Protein AF-A0A3M1P2P9-F1 (afdb_monomer_lite)

Structure (mmCIF, N/CA/C/O backbone):
data_AF-A0A3M1P2P9-F1
#
_entry.id   AF-A0A3M1P2P9-F1
#
loop_
_atom_site.group_PDB
_atom_site.id
_atom_site.type_symbol
_atom_site.label_atom_id
_atom_site.label_alt_id
_atom_site.label_comp_id
_atom_site.label_asym_id
_atom_site.label_entity_id
_atom_site.label_seq_id
_atom_site.p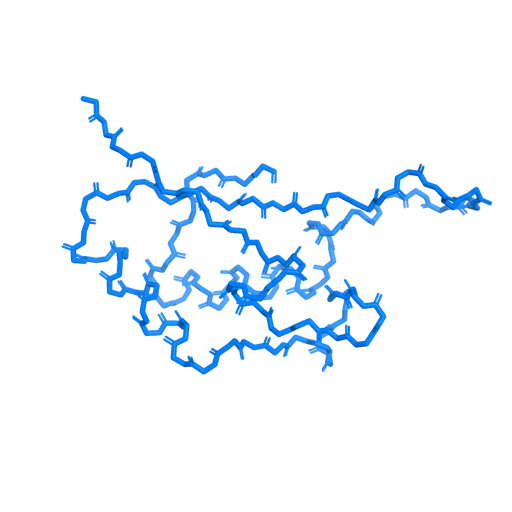dbx_PDB_ins_code
_atom_site.Cartn_x
_atom_site.Cartn_y
_atom_site.Cartn_z
_atom_site.occupancy
_atom_site.B_iso_or_equiv
_atom_site.auth_seq_id
_atom_site.auth_comp_id
_atom_site.auth_asym_id
_atom_site.auth_atom_id
_atom_site.pdbx_PDB_model_num
ATOM 1 N N . MET A 1 1 ? -11.067 16.894 14.920 1.00 76.50 1 MET A N 1
ATOM 2 C CA . MET A 1 1 ? -10.028 16.784 13.874 1.00 76.50 1 MET A CA 1
ATOM 3 C C . MET A 1 1 ? -9.810 15.305 13.627 1.00 76.50 1 MET A C 1
ATOM 5 O O . MET A 1 1 ? -9.569 14.608 14.607 1.00 76.50 1 MET A O 1
ATOM 9 N N . GLN A 1 2 ? -9.961 14.824 12.391 1.00 83.12 2 GLN A N 1
ATOM 10 C CA . GLN A 1 2 ? -9.607 13.440 12.067 1.00 83.12 2 GLN A CA 1
ATOM 11 C C . GLN A 1 2 ? -8.087 13.292 11.987 1.00 83.12 2 GLN A C 1
ATOM 13 O O . GLN A 1 2 ? -7.374 14.247 11.674 1.00 83.12 2 GLN A O 1
ATOM 18 N N . LYS A 1 3 ? -7.585 12.113 12.360 1.00 94.50 3 LYS A N 1
ATOM 19 C CA . LYS A 1 3 ? -6.154 11.810 12.314 1.00 94.50 3 LYS A CA 1
ATOM 20 C C . LYS A 1 3 ? -5.826 11.276 10.923 1.00 94.50 3 LYS A C 1
ATOM 22 O O . LYS A 1 3 ? -6.478 10.345 10.465 1.00 94.50 3 LYS A O 1
ATOM 27 N N . ALA A 1 4 ? -4.799 11.825 10.287 1.00 94.94 4 ALA A N 1
ATOM 28 C CA . ALA A 1 4 ? -4.295 11.305 9.021 1.00 94.94 4 ALA A CA 1
ATOM 29 C C . ALA A 1 4 ? -3.181 10.276 9.264 1.00 94.94 4 ALA A C 1
ATOM 31 O O . ALA A 1 4 ? -2.286 10.505 10.085 1.00 94.94 4 ALA A O 1
ATOM 32 N N . LEU A 1 5 ? -3.225 9.154 8.542 1.00 95.25 5 LEU A N 1
ATOM 33 C CA . LEU A 1 5 ? -2.158 8.159 8.492 1.00 95.25 5 LEU A CA 1
ATOM 34 C C . LEU A 1 5 ? -1.464 8.227 7.132 1.00 95.25 5 LEU A C 1
ATOM 36 O O . LEU A 1 5 ? -2.022 7.850 6.103 1.00 95.25 5 LEU A O 1
ATOM 40 N N . PHE A 1 6 ? -0.215 8.679 7.151 1.00 93.25 6 PHE A N 1
ATOM 41 C CA . PHE A 1 6 ? 0.615 8.790 5.959 1.00 93.25 6 PHE A CA 1
ATOM 42 C C . PHE A 1 6 ? 1.316 7.462 5.671 1.00 93.25 6 PHE A C 1
ATOM 44 O O . PHE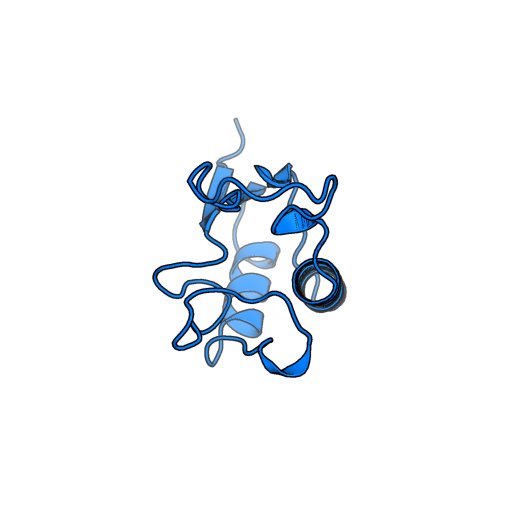 A 1 6 ? 2.137 6.991 6.459 1.00 93.25 6 PHE A O 1
ATOM 51 N N . ILE A 1 7 ? 1.007 6.864 4.524 1.00 92.50 7 ILE A N 1
ATOM 52 C CA . ILE A 1 7 ? 1.505 5.554 4.104 1.00 92.50 7 ILE A CA 1
ATOM 53 C C . ILE A 1 7 ? 2.372 5.743 2.869 1.00 92.50 7 ILE A C 1
ATOM 55 O O . ILE A 1 7 ? 1.931 6.283 1.864 1.00 92.50 7 ILE A O 1
ATOM 59 N N . ARG A 1 8 ? 3.623 5.288 2.907 1.00 88.25 8 ARG A N 1
ATOM 60 C CA . ARG A 1 8 ? 4.553 5.433 1.779 1.00 88.25 8 ARG A CA 1
ATOM 61 C C . ARG A 1 8 ? 4.403 4.274 0.799 1.00 88.25 8 ARG A C 1
ATOM 63 O O . ARG A 1 8 ? 4.333 3.130 1.214 1.00 88.25 8 ARG A O 1
ATOM 70 N N . ARG A 1 9 ? 4.427 4.521 -0.513 1.00 82.12 9 ARG A N 1
ATOM 71 C CA . ARG A 1 9 ? 4.376 3.435 -1.513 1.00 82.12 9 ARG A CA 1
ATOM 72 C C . ARG A 1 9 ? 5.659 2.588 -1.523 1.00 82.12 9 ARG A C 1
ATOM 74 O O . ARG A 1 9 ? 5.614 1.378 -1.316 1.00 82.12 9 ARG A O 1
ATOM 81 N N . THR A 1 10 ? 6.793 3.235 -1.796 1.00 66.50 10 THR A N 1
ATOM 82 C CA . THR A 1 10 ? 8.105 2.616 -2.071 1.00 66.50 10 THR A CA 1
ATOM 83 C C . THR A 1 10 ? 9.176 3.691 -1.942 1.00 66.50 10 THR A C 1
ATOM 85 O O . THR A 1 10 ? 9.082 4.706 -2.631 1.00 66.50 10 THR A O 1
ATOM 88 N N . PRO A 1 11 ? 10.152 3.531 -1.036 1.00 52.19 11 PRO A N 1
ATOM 89 C CA . PRO A 1 11 ? 11.369 2.811 -1.400 1.00 52.19 11 PRO A CA 1
ATOM 90 C C . PRO A 1 11 ? 11.956 1.938 -0.278 1.00 52.19 11 PRO A C 1
ATOM 92 O O . PRO A 1 11 ? 13.001 1.340 -0.510 1.00 52.19 11 PRO A O 1
ATOM 95 N N . ASP A 1 12 ? 11.292 1.810 0.874 1.00 59.09 12 ASP A N 1
ATOM 96 C CA . ASP A 1 12 ? 11.737 0.964 2.002 1.00 59.09 12 ASP A CA 1
ATOM 97 C C . ASP A 1 12 ? 10.713 -0.126 2.369 1.00 59.09 12 ASP A C 1
ATOM 99 O O . ASP A 1 12 ? 10.887 -0.850 3.340 1.00 59.09 12 ASP A O 1
ATOM 103 N N . GLY A 1 13 ? 9.673 -0.283 1.542 1.00 60.97 13 GLY A N 1
ATOM 104 C CA . GLY A 1 13 ? 8.857 -1.490 1.531 1.00 60.97 13 GLY A CA 1
ATOM 105 C C . GLY A 1 13 ? 7.627 -1.501 2.432 1.00 60.97 13 GLY A C 1
ATOM 106 O O . GLY A 1 13 ? 7.421 -2.438 3.193 1.00 60.97 13 GLY A O 1
ATOM 107 N N . THR A 1 14 ? 6.788 -0.471 2.342 1.00 85.38 14 THR A N 1
ATOM 108 C CA . THR A 1 14 ? 5.525 -0.457 3.090 1.00 85.38 14 THR A CA 1
ATOM 109 C C . THR A 1 14 ? 4.418 -1.189 2.329 1.00 85.38 14 THR A C 1
ATOM 111 O O . THR A 1 14 ? 3.883 -2.155 2.853 1.00 85.38 14 THR A O 1
ATOM 114 N N . ILE A 1 15 ? 4.087 -0.780 1.093 1.00 92.38 15 ILE A N 1
ATOM 115 C CA . ILE A 1 15 ? 3.019 -1.422 0.297 1.00 92.38 15 ILE A CA 1
ATOM 116 C C . ILE A 1 15 ? 3.586 -2.459 -0.675 1.00 92.38 15 ILE A C 1
ATOM 118 O O . ILE A 1 15 ? 3.130 -3.603 -0.727 1.00 92.38 15 ILE A O 1
ATOM 122 N N . LEU A 1 16 ? 4.594 -2.061 -1.453 1.00 90.88 16 LEU A N 1
ATOM 123 C CA . LEU A 1 16 ? 5.166 -2.884 -2.515 1.00 90.88 16 LEU A CA 1
ATOM 124 C C . LEU A 1 16 ? 6.612 -3.257 -2.211 1.00 90.88 16 LEU A C 1
ATOM 126 O O . LEU A 1 16 ? 7.391 -2.422 -1.744 1.00 90.88 16 LEU A O 1
ATOM 130 N N . LEU A 1 17 ? 6.973 -4.495 -2.539 1.00 89.62 17 LEU A N 1
ATOM 131 C CA . LEU A 1 17 ? 8.347 -4.978 -2.537 1.00 89.62 17 LEU A CA 1
ATOM 132 C C . LEU A 1 17 ? 9.188 -4.145 -3.503 1.00 89.62 17 LEU A C 1
ATOM 134 O O . LEU A 1 17 ? 8.787 -3.863 -4.633 1.00 89.62 17 LEU A O 1
ATOM 138 N N . LYS A 1 18 ? 10.372 -3.749 -3.039 1.00 84.81 18 LYS A N 1
ATOM 139 C CA . LYS A 1 18 ? 11.308 -2.946 -3.822 1.00 84.81 18 LYS A CA 1
ATOM 140 C C . LYS A 1 18 ? 12.035 -3.841 -4.837 1.00 84.81 18 LYS A C 1
ATOM 142 O O . LYS A 1 18 ? 12.747 -4.752 -4.412 1.00 84.81 18 LYS A O 1
ATOM 147 N N . PRO A 1 19 ? 11.915 -3.587 -6.150 1.00 83.75 19 PRO A N 1
ATOM 148 C CA . PRO A 1 19 ? 12.708 -4.295 -7.148 1.00 83.75 19 PRO A CA 1
ATOM 149 C C . PRO A 1 19 ? 14.177 -3.825 -7.122 1.00 83.75 19 PRO A C 1
ATOM 151 O O . PRO A 1 19 ? 14.473 -2.767 -6.554 1.00 83.75 19 PRO A O 1
ATOM 154 N N . PRO A 1 20 ? 15.112 -4.568 -7.747 1.00 84.44 20 PRO A N 1
ATOM 155 C CA . PRO A 1 20 ? 16.538 -4.220 -7.749 1.00 84.44 20 PRO A CA 1
ATOM 156 C C . PRO A 1 20 ? 16.845 -2.815 -8.293 1.00 84.44 20 PRO A C 1
ATOM 158 O O . PRO A 1 20 ? 17.680 -2.101 -7.739 1.00 84.44 20 PRO A O 1
ATOM 161 N N . ASP A 1 21 ? 16.125 -2.388 -9.334 1.00 82.62 21 ASP A N 1
ATOM 162 C CA . ASP A 1 21 ? 16.229 -1.059 -9.957 1.00 82.62 21 ASP A CA 1
ATOM 163 C C . ASP A 1 21 ? 15.457 0.038 -9.202 1.00 82.62 21 ASP A C 1
ATOM 165 O O . ASP A 1 21 ? 15.473 1.205 -9.592 1.00 82.62 21 ASP A O 1
ATOM 169 N N . LYS A 1 22 ? 14.820 -0.330 -8.083 1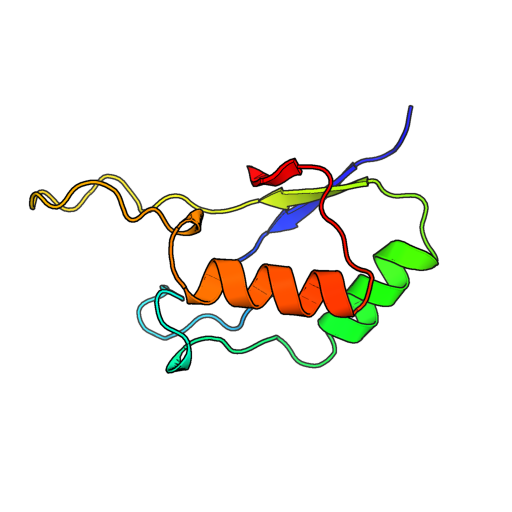.00 78.94 22 LYS A N 1
ATOM 170 C CA . LYS A 1 22 ? 14.064 0.541 -7.177 1.00 78.94 22 LYS A CA 1
ATOM 171 C C . LYS A 1 22 ? 12.825 1.187 -7.809 1.00 78.94 22 LYS A C 1
ATOM 173 O O . LYS A 1 22 ? 12.257 2.087 -7.193 1.00 78.94 22 LYS A O 1
ATOM 178 N N . GLN A 1 23 ? 12.385 0.729 -8.982 1.00 79.50 23 GLN A N 1
ATOM 179 C CA . GLN A 1 23 ? 11.252 1.302 -9.707 1.00 79.50 23 GLN A CA 1
ATOM 180 C C . GLN A 1 23 ? 10.169 0.261 -9.983 1.00 79.50 23 GLN A C 1
ATOM 182 O O . GLN A 1 23 ? 10.405 -0.754 -10.627 1.00 79.50 23 GLN A O 1
ATOM 187 N N . VAL A 1 24 ? 8.944 0.539 -9.529 1.00 83.56 24 VAL A N 1
ATOM 188 C CA . VAL A 1 24 ? 7.758 -0.264 -9.864 1.00 83.56 24 VAL A CA 1
ATOM 189 C C . VAL A 1 24 ? 6.966 0.466 -10.949 1.00 83.56 24 VAL A C 1
ATOM 191 O O . VAL A 1 24 ? 5.979 1.152 -10.678 1.00 83.56 24 VAL A O 1
ATOM 194 N N . ASP A 1 25 ? 7.468 0.372 -12.172 1.00 82.88 25 ASP A N 1
ATOM 195 C CA . ASP A 1 25 ? 6.970 1.032 -13.386 1.00 82.88 25 ASP A CA 1
ATOM 196 C C . ASP A 1 25 ? 6.084 0.119 -14.259 1.00 82.88 25 ASP A C 1
ATOM 198 O O . ASP A 1 25 ? 5.247 0.595 -15.022 1.00 82.88 25 ASP A O 1
ATOM 202 N N . THR A 1 26 ? 6.228 -1.195 -14.098 1.00 87.06 26 THR A N 1
ATOM 203 C CA . THR A 1 26 ? 5.631 -2.258 -14.920 1.00 87.06 26 THR A CA 1
ATOM 204 C C . THR A 1 26 ? 4.833 -3.239 -14.060 1.00 87.06 26 THR A C 1
ATOM 206 O O . THR A 1 26 ? 5.086 -3.384 -12.859 1.00 87.06 26 THR A O 1
ATOM 209 N N . LEU A 1 27 ? 3.846 -3.920 -14.652 1.00 89.75 27 LEU A N 1
ATOM 210 C CA . LEU A 1 27 ? 2.988 -4.868 -13.927 1.00 89.75 27 LEU A CA 1
ATOM 211 C C . LEU A 1 27 ? 3.772 -6.098 -13.452 1.00 89.75 27 LEU A C 1
ATOM 213 O O . LEU A 1 27 ? 3.507 -6.639 -12.381 1.00 89.75 27 LEU A O 1
ATOM 217 N N . GLU A 1 28 ? 4.798 -6.499 -14.194 1.00 91.31 28 GLU A N 1
ATOM 218 C CA . GLU A 1 28 ? 5.674 -7.622 -13.870 1.00 91.31 28 GLU A CA 1
ATOM 219 C C . GLU A 1 28 ? 6.443 -7.378 -12.569 1.00 91.31 28 GLU A C 1
ATOM 221 O O . GLU A 1 28 ? 6.679 -8.324 -11.816 1.00 91.31 28 GLU A O 1
ATOM 226 N N . LYS A 1 29 ? 6.778 -6.114 -12.277 1.00 87.56 29 LYS A N 1
ATOM 227 C CA . LYS A 1 29 ? 7.447 -5.686 -11.040 1.00 87.56 29 LYS A CA 1
ATOM 228 C C . LYS A 1 29 ? 6.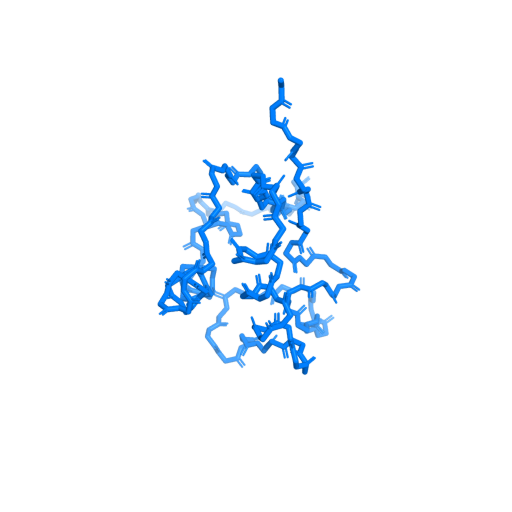472 -5.427 -9.886 1.00 87.56 29 LYS A C 1
ATOM 230 O O . LYS A 1 29 ? 6.918 -5.214 -8.760 1.00 87.56 29 LYS A O 1
ATOM 235 N N . LEU A 1 30 ? 5.157 -5.442 -10.125 1.00 91.19 30 LEU A N 1
ATOM 236 C CA . LEU A 1 30 ? 4.156 -5.208 -9.087 1.00 91.19 30 LEU A CA 1
ATOM 237 C C . LEU A 1 30 ? 4.099 -6.406 -8.132 1.00 91.19 30 LEU A C 1
ATOM 239 O O . LEU A 1 30 ? 3.607 -7.483 -8.474 1.00 91.19 30 LEU A O 1
ATOM 243 N N . ARG A 1 31 ? 4.634 -6.227 -6.925 1.00 92.44 31 ARG A N 1
ATOM 244 C CA . ARG A 1 31 ? 4.653 -7.249 -5.875 1.00 92.44 31 ARG A CA 1
ATOM 245 C C . ARG A 1 31 ? 4.318 -6.603 -4.537 1.00 92.44 31 ARG A C 1
ATOM 247 O O . ARG A 1 31 ? 5.014 -5.686 -4.117 1.00 92.44 31 ARG A O 1
ATOM 254 N N . PHE A 1 32 ? 3.261 -7.070 -3.882 1.00 94.38 32 PHE A N 1
ATOM 255 C CA . PHE A 1 32 ? 2.866 -6.612 -2.549 1.00 94.38 32 PHE A CA 1
ATOM 256 C C . PHE A 1 32 ? 3.710 -7.276 -1.459 1.00 94.38 32 PHE A C 1
ATOM 258 O O . PHE A 1 32 ? 4.175 -8.405 -1.630 1.00 94.38 32 PHE A O 1
ATOM 265 N N . TYR A 1 33 ? 3.873 -6.599 -0.323 1.00 93.44 33 TYR A N 1
ATOM 266 C CA . TYR A 1 33 ? 4.386 -7.257 0.879 1.00 93.44 33 TYR A CA 1
ATOM 267 C C . TYR A 1 33 ? 3.397 -8.318 1.393 1.00 93.44 33 TYR A C 1
ATOM 269 O O . TYR A 1 33 ? 2.182 -8.099 1.340 1.00 93.44 33 TYR A O 1
ATOM 277 N N . PRO A 1 34 ? 3.879 -9.455 1.932 1.00 94.38 34 PRO A N 1
ATOM 278 C CA . PRO A 1 34 ? 3.009 -10.449 2.554 1.00 94.38 34 PRO A CA 1
ATOM 279 C C . PRO A 1 34 ? 2.114 -9.827 3.633 1.00 94.38 34 PRO A C 1
ATOM 281 O O . PRO A 1 34 ? 2.591 -9.107 4.508 1.00 94.38 34 PRO A O 1
ATOM 284 N N . GLY A 1 35 ? 0.807 -10.091 3.560 1.00 95.75 35 GLY A N 1
ATOM 285 C CA . GLY A 1 35 ? -0.181 -9.605 4.529 1.00 95.75 35 GLY A CA 1
ATOM 286 C C . GLY A 1 35 ? -0.531 -8.115 4.436 1.00 95.75 35 GLY A C 1
ATOM 287 O O . GLY A 1 35 ? -1.401 -7.667 5.178 1.00 95.75 35 GLY A O 1
ATOM 288 N N . VAL A 1 36 ? 0.086 -7.338 3.536 1.00 96.06 36 VAL A N 1
ATOM 289 C CA . VAL A 1 36 ? -0.122 -5.881 3.506 1.00 96.06 36 VAL A CA 1
ATOM 290 C C . VAL A 1 36 ? -1.557 -5.488 3.179 1.00 96.06 36 VAL A C 1
ATOM 292 O O . VAL A 1 36 ? -2.092 -4.588 3.809 1.00 96.06 36 VAL A O 1
ATOM 295 N N . ILE A 1 37 ? -2.199 -6.195 2.248 1.00 96.75 37 ILE A N 1
ATOM 296 C CA . ILE A 1 37 ? -3.583 -5.921 1.853 1.00 96.75 37 ILE A CA 1
ATOM 297 C C . ILE A 1 37 ? -4.515 -6.166 3.044 1.00 96.75 37 ILE A C 1
ATOM 299 O O . ILE A 1 37 ? -5.276 -5.281 3.413 1.00 96.75 37 ILE A O 1
ATOM 303 N N . VAL A 1 38 ? -4.377 -7.313 3.717 1.00 97.81 38 VAL A N 1
ATOM 304 C CA . VAL A 1 38 ? -5.172 -7.647 4.909 1.00 97.81 38 VAL A CA 1
ATOM 305 C C . VAL A 1 38 ? -4.970 -6.605 6.008 1.00 97.81 38 VAL A C 1
ATOM 307 O O . VAL A 1 38 ? -5.936 -6.102 6.567 1.00 97.81 38 VAL A O 1
ATOM 310 N N . ASN A 1 39 ? -3.725 -6.236 6.307 1.00 97.00 39 ASN A N 1
ATOM 311 C CA . ASN A 1 39 ? -3.445 -5.272 7.369 1.00 97.00 39 ASN A CA 1
ATOM 312 C C . ASN A 1 39 ? -3.937 -3.860 7.022 1.00 97.00 39 ASN A C 1
ATOM 314 O O . ASN A 1 39 ? -4.470 -3.181 7.894 1.00 97.00 39 ASN A O 1
ATOM 318 N N . LEU A 1 40 ? -3.808 -3.422 5.767 1.00 97.00 40 LEU A N 1
ATOM 319 C CA . LEU A 1 40 ? -4.349 -2.138 5.316 1.00 97.00 40 LEU A CA 1
ATOM 320 C C . LEU A 1 40 ? -5.878 -2.125 5.337 1.00 97.00 40 LEU A C 1
ATOM 322 O O . LEU A 1 40 ? -6.451 -1.121 5.745 1.00 97.00 40 LEU A O 1
ATOM 326 N N . HIS A 1 41 ? -6.531 -3.226 4.962 1.00 97.69 41 HIS A N 1
ATOM 327 C CA . HIS A 1 41 ? -7.982 -3.367 5.072 1.00 97.69 41 HIS A CA 1
ATOM 328 C C . HIS A 1 41 ? -8.434 -3.216 6.526 1.00 97.69 41 HIS A C 1
ATOM 330 O O . HIS A 1 41 ? -9.338 -2.438 6.820 1.00 97.69 41 HIS A O 1
ATOM 336 N N . ARG A 1 42 ? -7.758 -3.900 7.455 1.00 97.81 42 ARG A N 1
ATOM 337 C CA . ARG A 1 42 ? -8.035 -3.775 8.891 1.00 97.81 42 ARG A CA 1
ATOM 338 C C . ARG A 1 42 ? -7.797 -2.357 9.396 1.00 97.81 42 ARG A C 1
ATOM 340 O O . ARG A 1 42 ? -8.627 -1.830 10.116 1.00 97.81 42 ARG A O 1
ATOM 347 N N . ILE A 1 43 ? -6.719 -1.695 8.977 1.00 96.75 43 ILE A N 1
ATOM 348 C CA . ILE A 1 43 ? -6.487 -0.282 9.315 1.00 96.75 43 ILE A CA 1
ATOM 349 C C . ILE A 1 43 ? -7.626 0.601 8.785 1.00 96.75 43 ILE A C 1
ATOM 351 O O . ILE A 1 43 ? -8.116 1.445 9.523 1.00 96.75 43 ILE A O 1
ATOM 355 N N . ALA A 1 44 ? -8.060 0.394 7.541 1.00 95.94 44 ALA A N 1
ATOM 356 C CA . ALA A 1 44 ? -9.105 1.192 6.901 1.00 95.94 44 ALA A CA 1
ATOM 357 C C . ALA A 1 44 ? -10.507 0.975 7.499 1.00 95.94 44 ALA A C 1
ATOM 359 O O . ALA A 1 44 ? -11.360 1.849 7.376 1.00 95.94 44 ALA A O 1
ATOM 360 N N . THR A 1 45 ? -10.765 -0.187 8.106 1.00 95.69 45 THR A N 1
ATOM 361 C CA . THR A 1 45 ? -12.104 -0.578 8.587 1.00 95.69 45 THR A CA 1
ATOM 362 C C . THR A 1 45 ? -12.233 -0.602 10.108 1.00 95.69 45 THR A C 1
ATOM 364 O O . THR A 1 45 ? -13.318 -0.357 10.628 1.00 95.69 45 THR A O 1
ATOM 367 N N . GLU A 1 46 ? -11.149 -0.889 10.830 1.00 97.19 46 GLU A N 1
ATOM 368 C CA . GLU A 1 46 ? -11.138 -1.015 12.291 1.00 97.19 46 GLU A CA 1
ATOM 369 C C . GLU A 1 46 ? -10.633 0.261 12.986 1.00 97.19 46 GLU A C 1
ATOM 371 O O . GLU A 1 46 ? -10.908 0.449 14.172 1.00 97.19 46 GLU A O 1
ATOM 376 N N . LEU A 1 47 ? -9.892 1.137 12.292 1.00 96.31 47 LEU A N 1
ATOM 377 C CA . LEU A 1 47 ? -9.302 2.348 12.874 1.00 96.31 47 LEU A CA 1
ATOM 378 C C . LEU A 1 47 ? -9.878 3.627 12.246 1.00 96.31 47 LEU A C 1
ATOM 380 O O . LEU A 1 47 ? -10.169 3.682 11.058 1.00 96.31 47 LEU A O 1
ATOM 384 N N . ASP A 1 48 ? -9.981 4.691 13.046 1.00 94.81 48 ASP A N 1
ATOM 385 C CA . ASP A 1 48 ? -10.484 6.007 12.618 1.00 94.81 48 ASP A CA 1
ATOM 386 C C . ASP A 1 48 ? -9.334 6.894 12.099 1.00 94.81 48 ASP A C 1
ATOM 388 O O . ASP A 1 48 ? -8.916 7.862 12.747 1.00 94.81 48 ASP A O 1
ATOM 392 N N . TYR A 1 49 ? -8.764 6.498 10.954 1.00 96.31 49 TYR A N 1
ATOM 393 C CA . TYR A 1 49 ? -7.736 7.255 10.235 1.00 96.31 49 TYR A CA 1
ATOM 394 C C . TYR A 1 49 ? -8.160 7.584 8.806 1.00 96.31 49 TYR A C 1
ATOM 396 O O . TYR A 1 49 ? -8.660 6.736 8.072 1.00 96.31 49 TYR A O 1
ATOM 404 N N . GLU A 1 50 ? -7.826 8.795 8.374 1.00 95.38 50 GLU A N 1
ATOM 405 C CA . GLU A 1 50 ? -7.827 9.168 6.965 1.00 95.38 50 GLU A CA 1
ATOM 406 C C . GLU A 1 50 ? -6.505 8.720 6.326 1.00 95.38 50 GLU A C 1
ATOM 408 O O . GLU A 1 50 ? -5.423 9.104 6.781 1.00 95.38 50 GLU A O 1
ATOM 413 N N . LEU A 1 51 ? -6.564 7.863 5.304 1.00 96.56 51 LEU A N 1
ATOM 414 C CA . LEU A 1 51 ? -5.357 7.321 4.680 1.00 96.56 51 LEU A CA 1
ATOM 415 C C . LEU A 1 51 ? -4.828 8.274 3.610 1.00 96.56 51 LEU A C 1
ATOM 417 O O . LEU A 1 51 ? -5.541 8.612 2.665 1.00 96.56 51 LEU A O 1
ATOM 421 N N . VAL A 1 52 ? -3.551 8.636 3.714 1.00 94.25 52 VAL A N 1
ATOM 422 C CA . VAL A 1 52 ? -2.851 9.470 2.730 1.00 94.25 52 VAL A CA 1
ATOM 423 C C . VAL A 1 52 ? -1.698 8.676 2.135 1.00 94.25 52 VAL A C 1
ATOM 425 O O . VAL A 1 52 ? -0.820 8.205 2.862 1.00 94.25 52 VAL A O 1
ATOM 428 N N . LEU A 1 53 ? -1.682 8.514 0.813 1.00 92.31 53 LEU A N 1
ATOM 429 C CA . LEU A 1 53 ? -0.611 7.805 0.119 1.00 92.31 53 LEU A CA 1
ATOM 430 C C . LEU A 1 53 ? 0.512 8.773 -0.250 1.00 92.31 53 LEU A C 1
ATOM 432 O O . LEU A 1 53 ? 0.322 9.676 -1.053 1.00 92.31 53 LEU A O 1
ATOM 436 N N . LEU A 1 54 ? 1.710 8.529 0.269 1.00 87.94 54 LEU A N 1
ATOM 437 C CA . LEU A 1 54 ? 2.924 9.242 -0.111 1.00 87.94 54 LEU A CA 1
ATOM 438 C C . LEU A 1 54 ? 3.629 8.517 -1.262 1.00 87.94 54 LEU A C 1
ATOM 440 O O . LEU A 1 54 ? 4.106 7.379 -1.120 1.00 87.94 54 LEU A O 1
ATOM 444 N N . THR A 1 55 ? 3.749 9.195 -2.398 1.00 78.50 55 THR A N 1
ATOM 445 C CA . THR A 1 55 ? 4.426 8.720 -3.601 1.00 78.50 55 THR A CA 1
ATOM 446 C C . THR A 1 55 ? 5.731 9.481 -3.818 1.00 78.50 55 THR A C 1
ATOM 448 O O . THR A 1 55 ? 5.839 10.682 -3.604 1.00 78.50 55 THR A O 1
ATOM 451 N N . THR A 1 56 ? 6.788 8.777 -4.223 1.00 67.44 56 THR A N 1
ATOM 452 C CA . THR A 1 56 ? 8.027 9.443 -4.639 1.00 67.44 56 THR A CA 1
ATOM 453 C C . THR A 1 56 ? 7.945 9.741 -6.130 1.00 67.44 56 THR A C 1
ATOM 455 O O . THR A 1 56 ? 7.867 8.816 -6.949 1.00 67.44 56 THR A O 1
ATOM 458 N N . SER A 1 57 ? 7.992 11.017 -6.496 1.00 56.22 57 SER A N 1
ATOM 459 C CA . SER A 1 57 ? 8.246 11.449 -7.870 1.00 56.22 57 SER A CA 1
ATOM 460 C C . SER A 1 57 ? 9.646 10.985 -8.312 1.00 56.22 57 SER A C 1
ATOM 462 O O . SER A 1 57 ? 10.538 10.837 -7.469 1.00 56.22 57 SER A O 1
ATOM 464 N N . PRO A 1 58 ? 9.860 10.681 -9.608 1.00 54.72 58 PRO A N 1
ATOM 465 C CA . PRO A 1 58 ? 11.183 10.300 -10.083 1.00 54.72 58 PRO A CA 1
ATOM 466 C C . PRO A 1 58 ? 12.157 11.437 -9.773 1.00 54.72 58 PRO A C 1
ATOM 468 O O . PRO A 1 58 ? 11.876 12.601 -10.059 1.00 54.72 58 PRO A O 1
ATOM 471 N N . THR A 1 59 ? 13.289 11.102 -9.154 1.00 44.44 59 THR A N 1
ATOM 472 C CA . THR A 1 59 ? 14.359 12.056 -8.860 1.00 44.44 59 THR A CA 1
ATOM 473 C C . THR A 1 59 ? 14.720 12.804 -10.139 1.00 44.44 59 THR A C 1
ATOM 475 O O . THR A 1 59 ? 15.129 12.179 -11.122 1.00 44.44 59 THR A O 1
ATOM 478 N N . ALA A 1 60 ? 14.559 14.128 -10.133 1.00 42.28 60 ALA A N 1
ATOM 479 C CA . ALA A 1 60 ? 14.971 15.017 -11.211 1.00 42.28 60 ALA A CA 1
ATOM 480 C C . ALA A 1 60 ? 16.502 14.965 -11.360 1.00 42.28 60 ALA A C 1
ATOM 482 O O . ALA A 1 60 ? 17.225 15.756 -10.766 1.00 42.28 60 ALA A O 1
ATOM 483 N N . GLY A 1 61 ? 17.003 13.964 -12.083 1.00 43.09 61 GLY A N 1
ATOM 484 C CA . GLY A 1 61 ? 18.438 13.710 -12.211 1.00 43.09 61 GLY A CA 1
ATOM 485 C C . GLY A 1 61 ? 18.860 12.931 -13.455 1.00 43.09 61 GLY A C 1
ATOM 486 O O . GLY A 1 61 ? 20.040 12.637 -13.592 1.00 43.09 61 GLY A O 1
ATOM 487 N N . SER A 1 62 ? 17.947 12.612 -14.379 1.00 40.53 62 SER A N 1
ATOM 488 C CA . SER A 1 62 ? 18.319 12.081 -15.695 1.00 40.53 62 SER A CA 1
ATOM 489 C C . SER A 1 62 ? 17.880 13.054 -16.778 1.00 40.53 62 SER A C 1
ATOM 491 O O . SER A 1 62 ? 16.701 13.191 -17.103 1.00 40.53 62 SER A O 1
ATOM 493 N N . SER A 1 63 ? 18.858 13.781 -17.306 1.00 44.75 63 SER A N 1
ATOM 494 C CA . SER A 1 63 ? 18.750 14.602 -18.499 1.00 44.75 63 SER A CA 1
ATOM 495 C C . SER A 1 63 ? 18.565 13.706 -19.721 1.00 44.75 63 SER A C 1
ATOM 497 O O . SER A 1 63 ? 19.524 13.420 -20.422 1.00 44.75 63 SER A O 1
ATOM 499 N N . THR A 1 64 ? 17.349 13.249 -19.998 1.00 38.09 64 THR A N 1
ATOM 500 C CA . THR A 1 64 ? 16.953 12.845 -21.354 1.00 38.09 64 THR A CA 1
ATOM 501 C C . THR A 1 64 ? 15.452 13.033 -21.506 1.00 38.09 64 THR A C 1
ATOM 503 O O . THR A 1 64 ? 14.649 12.584 -20.693 1.00 38.09 64 THR A O 1
ATOM 506 N N . GLY A 1 65 ? 15.073 13.801 -22.523 1.00 41.41 65 GLY A N 1
ATOM 507 C CA . GLY A 1 65 ? 13.695 14.182 -22.757 1.00 41.41 65 GLY A CA 1
ATOM 508 C C . GLY A 1 65 ? 12.811 12.980 -23.059 1.00 41.41 65 GLY A C 1
ATOM 509 O O . GLY A 1 65 ? 12.941 12.377 -24.112 1.00 41.41 65 GLY A O 1
ATOM 510 N N . GLN A 1 66 ? 11.852 12.715 -22.177 1.00 39.50 66 GLN A N 1
ATOM 511 C CA . GLN A 1 66 ? 10.516 12.247 -22.527 1.00 39.50 66 GLN A CA 1
ATOM 512 C C . GLN A 1 66 ? 9.558 12.655 -21.401 1.00 39.50 66 GLN A C 1
ATOM 514 O O . GLN A 1 66 ? 9.690 12.285 -20.238 1.00 39.50 66 GLN A O 1
ATOM 519 N N . ARG A 1 67 ? 8.631 13.541 -21.764 1.00 40.78 67 ARG A N 1
ATOM 520 C CA . ARG A 1 67 ? 7.600 14.127 -20.906 1.00 40.78 67 ARG A CA 1
ATOM 521 C C . ARG A 1 67 ? 6.611 13.047 -20.399 1.00 40.78 67 ARG A C 1
ATOM 523 O O . ARG A 1 67 ? 6.333 12.101 -21.123 1.00 40.78 67 ARG A O 1
ATOM 530 N N . LYS A 1 68 ? 5.965 13.314 -19.249 1.00 39.06 68 LYS A N 1
ATOM 531 C CA . LYS A 1 68 ? 4.641 12.802 -18.784 1.00 39.06 68 LYS A CA 1
ATOM 532 C C . LYS A 1 68 ? 4.512 11.462 -18.028 1.00 39.06 68 LYS A C 1
ATOM 534 O O . LYS A 1 68 ? 3.386 11.115 -17.696 1.00 39.06 68 LYS A O 1
ATOM 539 N N . SER A 1 69 ? 5.575 10.749 -17.661 1.00 41.88 69 SER A N 1
ATOM 540 C CA . SER A 1 69 ? 5.444 9.492 -16.889 1.00 41.88 69 SER A CA 1
ATOM 541 C C . SER A 1 69 ? 6.005 9.622 -15.471 1.00 41.88 69 SER A C 1
ATOM 543 O O . S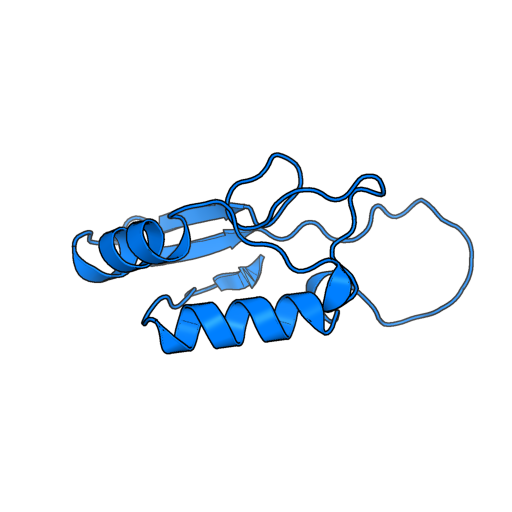ER A 1 69 ? 7.108 9.169 -15.181 1.00 41.88 69 SER A O 1
ATOM 545 N N . GLY A 1 70 ? 5.270 10.280 -14.573 1.00 52.66 70 GLY A N 1
ATOM 546 C CA . GLY A 1 70 ? 5.572 10.201 -13.140 1.00 52.66 70 GLY A CA 1
ATOM 547 C C . GLY A 1 70 ? 5.247 8.810 -12.583 1.00 52.66 70 GLY A C 1
ATOM 548 O O . GLY A 1 70 ? 4.434 8.087 -13.151 1.00 52.66 70 GLY A O 1
ATOM 549 N N . THR A 1 71 ? 5.822 8.452 -11.435 1.00 56.59 71 THR A N 1
ATOM 550 C CA . THR A 1 71 ? 5.535 7.217 -10.679 1.00 56.59 71 THR A CA 1
ATOM 551 C C . THR A 1 71 ? 4.032 6.985 -10.447 1.00 56.59 71 THR A C 1
ATOM 553 O O . THR A 1 71 ? 3.613 5.834 -10.357 1.00 56.59 71 THR A O 1
ATOM 556 N N . ALA A 1 72 ? 3.235 8.061 -10.388 1.00 59.28 72 ALA A N 1
ATOM 557 C CA . ALA A 1 72 ? 1.773 8.040 -10.289 1.00 59.28 72 ALA A CA 1
ATOM 558 C C . ALA A 1 72 ? 1.047 7.703 -11.613 1.00 59.28 72 ALA A C 1
ATOM 560 O O . ALA A 1 72 ? -0.055 7.174 -11.591 1.00 59.28 72 ALA A O 1
ATOM 561 N N . ALA A 1 73 ? 1.661 7.960 -12.772 1.00 62.44 73 ALA A N 1
ATOM 562 C CA . ALA A 1 73 ? 1.096 7.656 -14.093 1.00 62.44 73 ALA A CA 1
ATOM 563 C C . ALA A 1 73 ? 1.491 6.260 -14.617 1.00 62.44 73 ALA A C 1
ATOM 565 O O . ALA A 1 73 ? 1.028 5.839 -15.676 1.00 62.44 73 ALA A O 1
ATOM 566 N N . ALA A 1 74 ? 2.362 5.541 -13.901 1.00 74.69 74 ALA A N 1
ATOM 567 C CA . ALA A 1 74 ? 2.792 4.206 -14.293 1.00 74.69 74 ALA A CA 1
ATOM 568 C C . ALA A 1 74 ? 1.631 3.193 -14.179 1.00 74.69 74 ALA A C 1
ATOM 570 O O . ALA A 1 74 ? 0.936 3.195 -13.157 1.00 74.69 74 ALA A O 1
ATOM 571 N N . PRO A 1 75 ? 1.463 2.258 -15.137 1.00 85.62 75 PRO A N 1
ATOM 572 C CA . PRO A 1 75 ? 0.417 1.229 -15.081 1.00 85.62 75 PRO A CA 1
ATOM 573 C C . PRO A 1 75 ? 0.408 0.436 -13.769 1.00 85.62 75 PRO A C 1
ATOM 575 O O . PRO A 1 75 ? -0.648 0.119 -13.229 1.00 85.62 75 PRO A O 1
ATOM 578 N N . ALA A 1 76 ? 1.590 0.168 -13.207 1.00 88.12 76 ALA A N 1
ATOM 579 C CA . ALA A 1 76 ? 1.723 -0.527 -11.932 1.00 88.12 76 ALA A CA 1
ATOM 580 C C . ALA A 1 76 ? 1.168 0.264 -10.737 1.00 88.12 76 ALA A C 1
ATOM 582 O O . ALA A 1 76 ? 0.675 -0.334 -9.784 1.00 88.12 76 ALA A O 1
ATOM 583 N N . HIS A 1 77 ? 1.235 1.597 -10.773 1.00 88.75 77 HIS A N 1
ATOM 584 C CA . HIS A 1 77 ? 0.649 2.436 -9.731 1.00 88.75 77 HIS A CA 1
ATOM 585 C C . HIS A 1 77 ? -0.871 2.396 -9.783 1.00 88.75 77 HIS A C 1
ATOM 587 O O . HIS A 1 77 ? -1.502 2.118 -8.768 1.00 88.75 77 HIS A O 1
ATOM 593 N N . GLN A 1 78 ? -1.438 2.603 -10.973 1.00 90.81 78 GLN A N 1
ATOM 594 C CA . GLN A 1 78 ? -2.883 2.558 -11.156 1.00 90.81 78 GLN A CA 1
ATOM 595 C C . GLN A 1 78 ? -3.432 1.185 -10.767 1.00 90.81 78 GLN A C 1
ATOM 597 O O . GLN A 1 78 ? -4.392 1.091 -10.008 1.00 90.81 78 GLN A O 1
ATOM 602 N N . LYS A 1 79 ? -2.752 0.109 -11.185 1.00 94.38 79 LYS A N 1
ATOM 603 C CA . LYS A 1 79 ? -3.180 -1.243 -10.839 1.00 94.38 79 LYS A CA 1
ATOM 604 C C . LYS A 1 79 ? -3.121 -1.525 -9.339 1.00 94.38 79 LYS A C 1
ATOM 606 O O . LYS A 1 79 ? -3.989 -2.214 -8.814 1.00 94.38 79 LYS A O 1
ATOM 611 N N . MET A 1 80 ? -2.113 -0.996 -8.646 1.00 93.69 80 MET A N 1
ATOM 612 C CA . MET A 1 80 ? -2.027 -1.080 -7.189 1.00 93.69 80 MET A CA 1
ATOM 613 C C . MET A 1 80 ? -3.225 -0.392 -6.526 1.00 93.69 80 MET A C 1
ATOM 615 O O . MET A 1 80 ? -3.828 -0.989 -5.641 1.00 93.69 80 MET A O 1
ATOM 619 N N . LEU A 1 81 ? -3.567 0.831 -6.946 1.00 94.81 81 LEU A N 1
ATOM 620 C CA . LEU A 1 81 ? -4.705 1.569 -6.391 1.00 94.81 81 LEU A CA 1
ATOM 621 C C . LEU A 1 81 ? -6.025 0.830 -6.622 1.00 94.81 81 LEU A C 1
ATOM 623 O O . LEU A 1 81 ? -6.775 0.660 -5.671 1.00 94.81 81 LEU A O 1
ATOM 627 N N . GLU A 1 82 ? -6.264 0.321 -7.834 1.00 96.62 82 GLU A N 1
ATOM 628 C CA . GLU A 1 82 ? -7.460 -0.474 -8.155 1.00 96.62 82 GLU A CA 1
ATOM 629 C C . GLU A 1 82 ? -7.606 -1.706 -7.254 1.00 96.62 82 GLU A C 1
ATOM 631 O O . GLU A 1 82 ? -8.697 -2.001 -6.773 1.00 96.62 82 GLU A O 1
ATOM 636 N N . ILE A 1 83 ? -6.508 -2.437 -7.025 1.00 97.38 83 ILE A N 1
ATOM 637 C CA . ILE A 1 83 ? -6.511 -3.621 -6.157 1.00 97.38 83 ILE A CA 1
ATOM 638 C C . ILE A 1 83 ? -6.840 -3.219 -4.717 1.00 97.38 83 ILE A C 1
ATOM 640 O O . ILE A 1 83 ? -7.678 -3.852 -4.086 1.00 97.38 83 ILE A O 1
ATOM 644 N N . LEU A 1 84 ? -6.197 -2.170 -4.199 1.00 97.38 84 LEU A N 1
ATOM 645 C CA . LEU A 1 84 ? -6.426 -1.705 -2.831 1.00 97.38 84 LEU A CA 1
ATOM 646 C C . LEU A 1 84 ? -7.860 -1.185 -2.646 1.00 97.38 84 LEU A C 1
ATOM 648 O O . LEU A 1 84 ? -8.517 -1.544 -1.673 1.00 97.38 84 LEU A O 1
ATOM 652 N N . GLU A 1 85 ? -8.378 -0.416 -3.603 1.00 97.44 85 GLU A N 1
ATOM 653 C CA . GLU A 1 85 ? -9.755 0.078 -3.573 1.00 97.44 85 GLU A CA 1
ATOM 654 C C . GLU A 1 85 ? -10.779 -1.064 -3.625 1.00 97.44 85 GLU A C 1
ATOM 656 O O . GLU A 1 85 ? -11.773 -1.019 -2.896 1.00 97.44 85 GLU A O 1
ATOM 661 N N . GLY A 1 86 ? -10.522 -2.105 -4.428 1.00 97.88 86 GLY A N 1
ATOM 662 C CA . GLY A 1 86 ? -11.353 -3.312 -4.489 1.00 97.88 86 GLY A CA 1
ATOM 663 C C . GLY A 1 86 ? -11.462 -4.051 -3.150 1.00 97.88 86 GLY A C 1
ATOM 664 O O . GLY A 1 86 ? -12.487 -4.664 -2.868 1.00 97.88 86 GLY A O 1
ATOM 665 N N . GLU A 1 87 ? -10.450 -3.915 -2.295 1.00 97.88 87 GLU A N 1
ATOM 666 C CA . GLU A 1 87 ? -10.399 -4.459 -0.931 1.00 97.88 87 GLU A CA 1
ATOM 667 C C . GLU A 1 87 ? -10.915 -3.453 0.121 1.00 97.88 87 GLU A C 1
ATOM 669 O O . GLU A 1 87 ? -10.760 -3.653 1.325 1.00 97.88 87 GLU A O 1
ATOM 674 N N . GLY A 1 88 ? -11.523 -2.343 -0.310 1.00 96.31 88 GLY A N 1
ATOM 675 C CA . GLY A 1 88 ? -12.069 -1.305 0.568 1.00 96.31 88 GLY A CA 1
ATOM 676 C C . GLY A 1 88 ? -11.033 -0.326 1.131 1.00 96.31 88 GLY A C 1
ATOM 677 O O . GLY A 1 88 ? -11.368 0.478 1.998 1.00 96.31 88 GLY A O 1
ATOM 678 N N . ILE A 1 89 ? -9.789 -0.352 0.648 1.00 97.75 89 ILE A N 1
ATOM 679 C CA . ILE A 1 89 ? -8.711 0.538 1.098 1.00 97.75 89 ILE A CA 1
ATOM 680 C C . ILE A 1 89 ? -8.686 1.765 0.186 1.00 97.75 89 ILE A C 1
ATOM 682 O O . ILE A 1 89 ? -8.202 1.707 -0.945 1.00 97.75 89 ILE A O 1
ATOM 686 N N . ARG A 1 90 ? -9.204 2.893 0.678 1.00 96.12 90 ARG A N 1
ATOM 687 C CA . ARG A 1 90 ? -9.262 4.157 -0.071 1.00 96.12 90 ARG A CA 1
ATOM 688 C C . ARG A 1 90 ? -8.322 5.185 0.531 1.00 96.12 90 ARG A C 1
ATOM 690 O O . ARG A 1 90 ? -8.297 5.369 1.744 1.00 96.12 90 ARG A O 1
ATOM 697 N N . PHE A 1 91 ? -7.578 5.865 -0.332 1.00 95.12 91 PHE A N 1
ATOM 698 C CA . PHE A 1 91 ? -6.751 7.000 0.057 1.00 95.12 91 PHE A CA 1
ATOM 699 C C . PHE A 1 91 ? -7.527 8.284 -0.204 1.00 95.12 91 PHE A C 1
ATOM 701 O O . PHE A 1 91 ? -8.031 8.481 -1.309 1.00 95.12 91 PHE A O 1
ATOM 708 N N . ALA A 1 92 ? -7.634 9.138 0.808 1.00 94.75 92 ALA A N 1
ATOM 709 C CA . ALA A 1 92 ? -8.288 10.434 0.675 1.00 94.75 92 ALA A CA 1
ATOM 710 C C . ALA A 1 92 ? -7.432 11.419 -0.130 1.00 94.75 92 ALA A C 1
ATOM 712 O O . ALA A 1 92 ? -7.957 12.260 -0.857 1.00 94.75 92 ALA A O 1
ATOM 713 N N . GLU A 1 93 ? -6.111 11.261 -0.052 1.00 92.38 93 GLU A N 1
ATOM 714 C CA . GLU A 1 93 ? -5.150 12.063 -0.794 1.00 92.38 93 GLU A CA 1
ATOM 715 C C . GLU A 1 93 ? -3.957 11.209 -1.244 1.00 92.38 93 GLU A C 1
ATOM 717 O O . GLU A 1 93 ? -3.546 10.257 -0.570 1.00 92.38 93 GLU A O 1
ATOM 722 N N . ILE A 1 94 ? -3.402 11.559 -2.405 1.00 89.38 94 ILE A N 1
ATOM 723 C CA . ILE A 1 94 ? -2.163 10.999 -2.943 1.00 89.38 94 ILE A CA 1
ATOM 724 C C . ILE A 1 94 ? -1.202 12.165 -3.175 1.00 89.38 94 ILE A C 1
ATOM 726 O O . ILE A 1 94 ? -1.499 13.051 -3.976 1.00 89.38 94 ILE A O 1
ATOM 730 N N . VAL A 1 95 ? -0.067 12.143 -2.474 1.00 83.81 95 VAL A N 1
ATOM 731 C CA . VAL A 1 95 ? 0.942 13.217 -2.440 1.00 83.81 95 VAL A CA 1
ATOM 732 C C . VAL A 1 95 ? 2.228 12.785 -3.134 1.00 83.81 95 VAL A C 1
ATOM 734 O O . 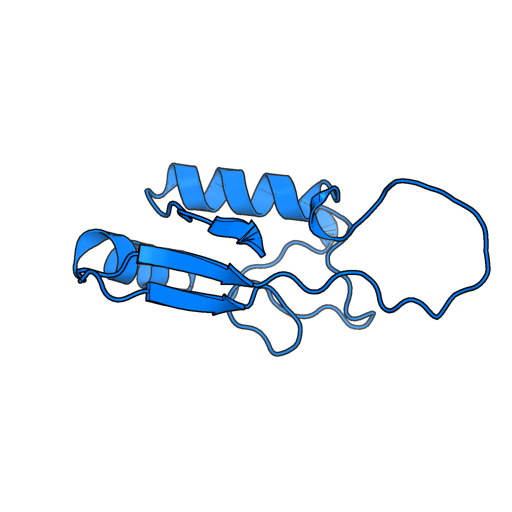VAL A 1 95 ? 2.603 11.590 -3.025 1.00 83.81 95 VAL A O 1
#

Secondary structure (DSSP, 8-state):
-PEEEEEE-SSSSSSBPPPTTS---SGGG--BPTTHHHHHHHHHHHS-EEEEEE-PPPPS-------S--TTTSHHHHHHHHHHHHTT---SEE-

Sequence (95 aa):
MQKALFIRRTPDGTILLKPPDKQVDTLEKLRFYPGVIVNLHRIATELDYELVLLTTSPTAGSSTGQRKSGTAAAPAHQKMLEILEGEGIRFAEIV

Radius of gyration: 14.06 Å; chains: 1; bounding box: 31×27×37 Å

Foldseek 3Di:
DFAADEFEDDDPAQFADQDPVRAPQDQVRGHGDPCNLVVLLCCLPVHRHQYEYEYDWPPPDDPDDDDDDTSCNGPSNVVSQVVSVVSVRDHPYYD

pLDDT: mean 81.89, std 18.74, range [38.09, 97.88]